Protein AF-A7NQ63-F1 (afdb_monomer)

Mean predicted aligned error: 10.31 Å

pLDDT: mean 83.73, std 17.4, range [36.5, 97.62]

Foldseek 3Di:
DPAAFDWFWKKFWDPCQLVLLCVQPVDLVVLCVLLVHDSVQVVCSVVVRMDHPVSLLSSLVSSCVSVVPDDSVVSSVNTIDTDIDFDWDDDPPDPDIDGHGPDDPPPPPDDDDDDDDD

Nearest PDB structures (foldseek):
  4z49-assembly1_A  TM=4.100E-01  e=2.031E+00  Homo sapiens
  3tjm-assembly1_A  TM=4.451E-01  e=7.784E+00  Homo sapiens
  7mhd-assembly1_A  TM=4.127E-01  e=7.784E+00  Homo sapiens

Secondary structure (DSSP, 8-state):
-PPPB-EE-EEEEPTTHHHHHHTT-SSHHHHHHHHT--HHHHHHHHHHS-EEHHHHHHHHHHHHHHHSSS-HHHHHHHHEEE--EE-EEEPTTSS-EEEPBPPPP----S--------

Sequence (118 aa):
MPHPYELAQTYAPRPDFAERIATIAPKPGEFCRLTGLPYATYMRILRVGRTSKRTALRIARVYAWANDQISVREALDLLFVPRPRVVMEPVPGTNRFRRRADDPPSDAQSAFHGSAGD

Solvent-accessible surface area (backbone atoms only — not comparable to full-atom values): 7074 Å² total; per-residue (Å²): 130,85,80,69,54,34,61,46,62,24,31,22,62,39,96,59,32,67,63,60,49,34,77,80,27,79,44,71,69,54,42,23,61,75,49,72,43,57,63,70,55,56,53,42,31,71,74,67,47,44,42,48,49,72,58,48,51,44,48,10,43,49,51,12,64,75,61,78,79,49,51,49,65,55,31,33,62,72,36,30,43,88,46,67,38,80,34,71,39,77,40,88,99,54,98,48,71,40,73,34,60,48,78,72,80,86,83,79,89,73,84,91,80,86,76,90,86,134

Organism: Roseiflexus castenholzii (strain DSM 13941 / HLO8) (NCBI:txid383372)

Radius of gyration: 21.14 Å; Cα contacts (8 Å, |Δi|>4): 139; chains: 1; bounding box: 45×50×67 Å

Structure (mmCIF, N/CA/C/O backbone):
data_AF-A7NQ63-F1
#
_entry.id   AF-A7NQ63-F1
#
loop_
_atom_site.group_PDB
_atom_site.id
_atom_site.type_symbol
_atom_site.label_atom_id
_atom_site.label_alt_id
_atom_site.label_comp_id
_atom_site.label_asym_id
_atom_site.label_entity_id
_atom_site.label_seq_id
_atom_site.pdbx_PDB_ins_code
_atom_site.Cartn_x
_atom_site.Cartn_y
_atom_site.Cartn_z
_atom_site.occupancy
_atom_site.B_iso_or_equiv
_atom_site.auth_seq_id
_atom_site.auth_comp_id
_atom_site.auth_asym_id
_atom_site.auth_atom_id
_atom_site.pdbx_PDB_model_num
ATOM 1 N N . MET A 1 1 ? 12.415 2.459 -32.326 1.00 46.91 1 MET A N 1
ATOM 2 C CA . MET A 1 1 ? 11.352 1.645 -31.698 1.00 46.91 1 MET A CA 1
ATOM 3 C C . MET A 1 1 ? 11.818 1.290 -30.290 1.00 46.91 1 MET A C 1
ATOM 5 O O . MET A 1 1 ? 12.840 0.620 -30.197 1.00 46.91 1 MET A O 1
ATOM 9 N N . PRO A 1 2 ? 11.206 1.787 -29.199 1.00 54.75 2 PRO A N 1
ATOM 10 C CA . PRO A 1 2 ? 11.576 1.318 -27.867 1.00 54.75 2 PRO A CA 1
ATOM 11 C C . PRO A 1 2 ? 11.169 -0.156 -27.752 1.00 54.75 2 PRO A C 1
ATOM 13 O O . PRO A 1 2 ? 10.038 -0.507 -28.069 1.00 54.75 2 PRO A O 1
ATOM 16 N N . HIS A 1 3 ? 12.111 -1.022 -27.380 1.00 54.12 3 HIS A N 1
ATOM 17 C CA . HIS A 1 3 ? 11.856 -2.455 -27.217 1.00 54.12 3 HIS A CA 1
ATOM 18 C C . HIS A 1 3 ? 10.747 -2.695 -26.170 1.00 54.12 3 HIS A C 1
ATOM 20 O O . HIS A 1 3 ? 10.824 -2.070 -25.109 1.00 54.12 3 HIS A O 1
ATOM 26 N N . PRO A 1 4 ? 9.759 -3.574 -26.429 1.00 75.50 4 PRO A N 1
ATOM 27 C CA . PRO A 1 4 ? 8.747 -3.957 -25.445 1.00 75.50 4 PRO A CA 1
ATOM 28 C C . PRO A 1 4 ? 9.407 -4.815 -24.350 1.00 75.50 4 PRO A C 1
ATOM 30 O O . PRO A 1 4 ? 10.163 -5.744 -24.643 1.00 75.50 4 PRO A O 1
ATOM 33 N N . TYR A 1 5 ? 9.228 -4.439 -23.087 1.00 72.81 5 TYR A N 1
ATOM 34 C CA . TYR A 1 5 ? 9.826 -5.109 -21.932 1.00 72.81 5 TYR A CA 1
ATOM 35 C C . TYR A 1 5 ? 8.791 -5.290 -20.828 1.00 72.81 5 TYR A C 1
ATOM 37 O O . TYR A 1 5 ? 7.991 -4.385 -20.571 1.00 72.81 5 TYR A O 1
ATOM 45 N N . GLU A 1 6 ? 8.902 -6.401 -20.095 1.00 78.56 6 GLU A N 1
ATOM 46 C CA . GLU A 1 6 ? 7.953 -6.719 -19.033 1.00 78.56 6 GLU A CA 1
ATOM 47 C C . GLU A 1 6 ? 8.069 -5.686 -17.904 1.00 78.56 6 GLU A C 1
ATOM 49 O O . GLU A 1 6 ? 9.158 -5.356 -17.406 1.00 78.56 6 GLU A O 1
ATOM 54 N N . LEU A 1 7 ? 6.918 -5.164 -17.479 1.00 79.75 7 LEU A N 1
ATOM 55 C CA . LEU A 1 7 ? 6.809 -4.218 -16.379 1.00 79.75 7 LEU A CA 1
ATOM 56 C C . LEU A 1 7 ? 6.256 -4.905 -15.126 1.00 79.75 7 LEU A C 1
ATOM 58 O O . LEU A 1 7 ? 5.076 -5.233 -15.036 1.00 79.75 7 LEU A O 1
ATOM 62 N N . ALA A 1 8 ? 7.075 -5.005 -14.078 1.00 81.25 8 ALA A N 1
ATOM 63 C CA . ALA A 1 8 ? 6.587 -5.377 -12.759 1.00 81.25 8 ALA A CA 1
ATOM 64 C C . ALA A 1 8 ? 5.725 -4.244 -12.195 1.00 81.25 8 ALA A C 1
ATOM 66 O O . ALA A 1 8 ? 6.196 -3.117 -11.991 1.00 81.25 8 ALA A O 1
ATOM 67 N N . GLN A 1 9 ? 4.473 -4.561 -11.864 1.00 85.62 9 GLN A N 1
ATOM 68 C CA . GLN A 1 9 ? 3.577 -3.616 -11.210 1.00 85.62 9 GLN A CA 1
ATOM 69 C C . GLN A 1 9 ? 4.024 -3.392 -9.756 1.00 85.62 9 GLN A C 1
ATOM 71 O O . GLN A 1 9 ? 3.824 -4.232 -8.873 1.00 85.62 9 GLN A O 1
ATOM 76 N N . THR A 1 10 ? 4.648 -2.241 -9.506 1.00 92.19 10 THR A N 1
ATOM 77 C CA . THR A 1 10 ? 4.995 -1.777 -8.157 1.00 92.19 10 THR A CA 1
ATOM 78 C C . THR A 1 10 ? 4.222 -0.521 -7.800 1.00 92.19 10 THR A C 1
ATOM 80 O O . THR A 1 10 ? 3.643 0.123 -8.669 1.00 92.19 10 THR A O 1
ATOM 83 N N . TYR A 1 11 ? 4.190 -0.199 -6.513 1.00 95.44 11 TYR A N 1
ATOM 84 C CA . TYR A 1 11 ? 3.375 0.873 -5.955 1.00 95.44 11 TY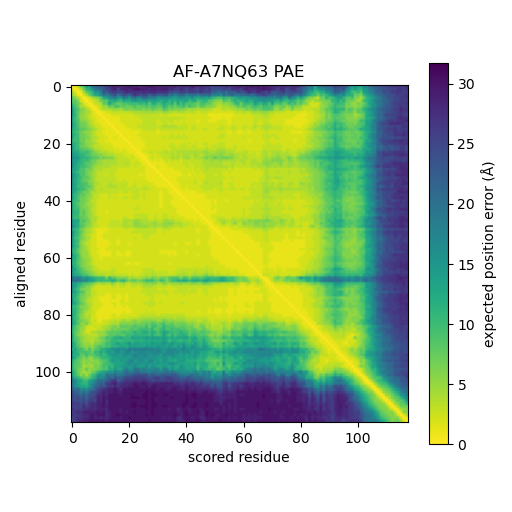R A CA 1
ATOM 85 C C . TYR A 1 11 ? 4.241 1.747 -5.062 1.00 95.44 11 TYR A C 1
ATOM 87 O O . TYR A 1 11 ? 5.008 1.216 -4.260 1.00 95.44 11 TYR A O 1
ATOM 95 N N . ALA A 1 12 ? 4.139 3.062 -5.210 1.00 95.94 12 ALA A N 1
ATOM 96 C CA . ALA A 1 12 ? 4.763 4.024 -4.308 1.00 95.94 12 ALA A CA 1
ATOM 97 C C . ALA A 1 12 ? 3.719 4.524 -3.302 1.00 95.94 12 ALA A C 1
ATOM 99 O O . ALA A 1 12 ? 2.602 4.816 -3.732 1.00 95.94 12 ALA A O 1
ATOM 100 N N . PRO A 1 13 ? 4.024 4.594 -1.995 1.00 96.56 13 PRO A N 1
ATOM 101 C CA . PRO A 1 13 ? 3.115 5.203 -1.033 1.00 96.56 13 PRO A CA 1
ATOM 102 C C . PRO A 1 13 ? 2.916 6.682 -1.381 1.00 96.56 13 PRO A C 1
ATOM 104 O O . PRO A 1 13 ? 3.841 7.341 -1.865 1.00 96.56 13 PRO A O 1
ATOM 107 N N . ARG A 1 14 ? 1.710 7.199 -1.154 1.00 96.25 14 ARG A N 1
ATOM 108 C CA . ARG A 1 14 ? 1.447 8.638 -1.253 1.00 96.25 14 ARG A CA 1
ATOM 109 C C . ARG A 1 14 ? 2.134 9.410 -0.114 1.00 96.25 14 ARG A C 1
ATOM 111 O O . ARG A 1 14 ? 2.482 8.798 0.897 1.00 96.25 14 ARG A O 1
ATOM 118 N N . PRO A 1 15 ? 2.342 10.733 -0.253 1.00 95.00 15 PRO A N 1
ATOM 119 C CA . PRO A 1 15 ? 2.995 11.539 0.784 1.00 95.00 15 PRO A CA 1
ATOM 120 C C . PRO A 1 15 ? 2.318 11.449 2.160 1.00 95.00 15 PRO A C 1
ATOM 122 O O . PRO A 1 15 ? 2.998 11.373 3.176 1.00 95.00 15 PRO A O 1
ATOM 125 N N . ASP A 1 16 ? 0.989 11.366 2.178 1.00 94.69 16 ASP A N 1
ATOM 126 C CA . ASP A 1 16 ? 0.129 11.268 3.363 1.00 94.69 16 ASP A CA 1
ATOM 127 C C . ASP A 1 16 ? -0.112 9.817 3.825 1.00 94.69 16 ASP A C 1
ATOM 129 O O . ASP A 1 16 ? -0.953 9.552 4.683 1.00 94.69 16 ASP A O 1
ATOM 133 N N . PHE A 1 17 ? 0.626 8.843 3.279 1.00 95.12 17 PHE A N 1
ATOM 134 C CA . PHE A 1 17 ? 0.432 7.423 3.577 1.00 95.12 17 PHE A CA 1
ATOM 135 C C . PHE A 1 17 ? 0.501 7.122 5.078 1.00 95.12 17 PHE A C 1
ATOM 137 O O . PHE A 1 17 ? -0.369 6.435 5.606 1.00 95.12 17 PHE A O 1
ATOM 144 N N . ALA A 1 18 ? 1.519 7.633 5.774 1.00 92.19 18 ALA A N 1
ATOM 145 C CA . ALA A 1 18 ? 1.700 7.362 7.199 1.00 92.19 18 ALA A CA 1
ATOM 146 C C . ALA A 1 18 ? 0.561 7.951 8.047 1.00 92.19 18 ALA A C 1
ATOM 148 O O . ALA A 1 18 ? 0.078 7.284 8.959 1.00 92.19 18 ALA A O 1
ATOM 149 N N . GLU A 1 19 ? 0.101 9.155 7.705 1.00 93.75 19 GLU A N 1
ATOM 150 C CA . GLU A 1 19 ? -1.019 9.829 8.370 1.00 93.75 19 GLU A CA 1
ATOM 151 C C . GLU A 1 19 ? -2.316 9.041 8.179 1.00 93.75 19 GLU A C 1
ATOM 153 O O . GLU A 1 19 ? -3.014 8.746 9.147 1.00 93.75 19 GLU A O 1
ATOM 158 N N . ARG A 1 20 ? -2.591 8.593 6.947 1.00 94.19 20 ARG A N 1
ATOM 159 C CA . ARG A 1 20 ? -3.752 7.745 6.651 1.00 94.19 20 ARG A CA 1
ATOM 160 C C . ARG A 1 20 ? -3.702 6.434 7.419 1.00 94.19 20 ARG A C 1
ATOM 162 O O . ARG A 1 20 ? -4.703 6.051 8.012 1.00 94.19 20 ARG A O 1
ATOM 169 N N . ILE A 1 21 ? -2.559 5.751 7.452 1.00 94.00 21 ILE A N 1
ATOM 170 C CA . ILE A 1 21 ? -2.417 4.512 8.227 1.00 94.00 21 ILE A CA 1
ATOM 171 C C . ILE A 1 21 ? -2.632 4.757 9.730 1.00 94.00 21 ILE A C 1
ATOM 173 O O . ILE A 1 21 ? -3.280 3.939 10.390 1.00 94.00 21 ILE A O 1
ATOM 177 N N . ALA A 1 22 ? -2.162 5.889 10.260 1.00 93.12 22 ALA A N 1
ATOM 178 C CA . ALA A 1 22 ? -2.311 6.237 11.671 1.00 93.12 22 ALA A CA 1
ATOM 179 C C . ALA A 1 22 ? -3.776 6.425 12.109 1.00 93.12 22 ALA A C 1
ATOM 181 O O . ALA A 1 22 ? -4.071 6.226 13.285 1.00 93.12 22 ALA A O 1
ATOM 182 N N . THR A 1 23 ? -4.699 6.726 11.182 1.00 91.88 23 THR A N 1
ATOM 183 C CA . THR A 1 23 ? -6.146 6.800 11.482 1.00 91.88 23 THR A CA 1
ATOM 184 C C . THR A 1 23 ? -6.753 5.458 11.901 1.00 91.88 23 THR A C 1
ATOM 186 O O . THR A 1 23 ? -7.735 5.436 12.633 1.00 91.88 23 THR A O 1
ATOM 189 N N . ILE A 1 24 ? -6.156 4.341 11.473 1.00 90.81 24 ILE A N 1
ATOM 190 C CA . ILE A 1 24 ? -6.616 2.981 11.802 1.00 90.81 24 ILE A CA 1
ATOM 191 C C . ILE A 1 24 ? -5.809 2.402 12.960 1.00 90.81 24 ILE A C 1
ATOM 193 O O . ILE A 1 24 ? -6.334 1.701 13.820 1.00 90.81 24 ILE A O 1
ATOM 197 N N . ALA A 1 25 ? -4.501 2.642 12.944 1.00 90.94 25 ALA A N 1
ATOM 198 C CA . ALA A 1 25 ? -3.569 2.091 13.908 1.00 90.94 25 ALA A CA 1
ATOM 199 C C . ALA A 1 25 ? -2.507 3.152 14.226 1.00 90.94 25 ALA A C 1
ATOM 201 O O . ALA A 1 25 ? -1.540 3.289 13.467 1.00 90.94 25 ALA A O 1
ATOM 202 N N . PRO A 1 26 ? -2.653 3.888 15.347 1.00 88.50 26 PRO A N 1
A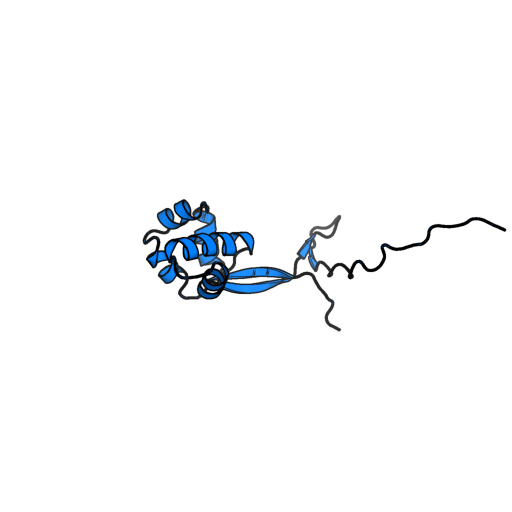TOM 203 C CA . PRO A 1 26 ? -1.767 4.997 15.702 1.00 88.50 26 PRO A CA 1
ATOM 204 C C . PRO A 1 26 ? -0.300 4.580 15.809 1.00 88.50 26 PRO A C 1
ATOM 206 O O . PRO A 1 26 ? 0.607 5.376 15.56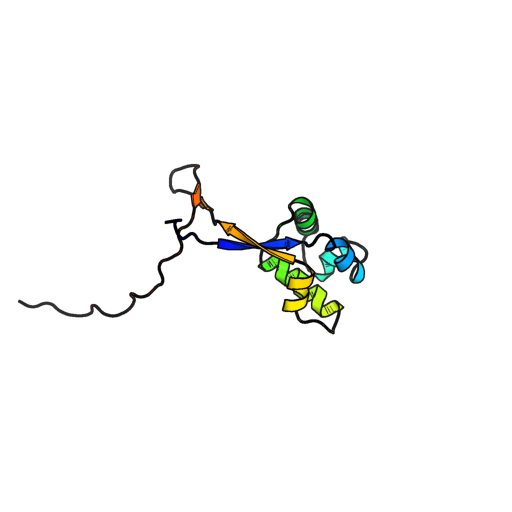7 1.00 88.50 26 PRO A O 1
ATOM 209 N N . LYS A 1 27 ? -0.050 3.314 16.168 1.00 89.81 27 LYS A N 1
ATOM 210 C CA . LYS A 1 27 ? 1.298 2.751 16.241 1.00 89.81 27 LYS A CA 1
ATOM 211 C C . LYS A 1 27 ? 1.580 1.866 15.024 1.00 89.81 27 LYS A C 1
ATOM 213 O O . LYS A 1 27 ?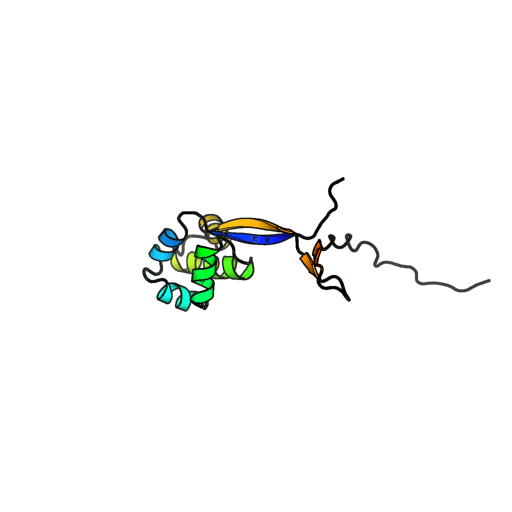 0.846 0.907 14.777 1.00 89.81 27 LYS A O 1
ATOM 218 N N . PRO A 1 28 ? 2.728 2.043 14.344 1.00 86.69 28 PRO A N 1
ATOM 219 C CA . PRO A 1 28 ? 3.124 1.188 13.224 1.00 86.69 28 PRO A CA 1
ATOM 220 C C . PRO A 1 28 ? 3.129 -0.318 13.540 1.00 86.69 28 PRO A C 1
ATOM 222 O O . PRO A 1 28 ? 2.826 -1.139 12.677 1.00 86.69 28 PRO A O 1
ATOM 225 N N . GLY A 1 29 ? 3.443 -0.700 14.784 1.00 91.19 29 GLY A N 1
ATOM 226 C CA . GLY A 1 29 ? 3.403 -2.097 15.228 1.00 91.19 29 GLY A CA 1
ATOM 227 C C . GLY A 1 29 ? 1.990 -2.691 15.295 1.00 91.19 29 GLY A C 1
ATOM 228 O O . GLY A 1 29 ? 1.809 -3.873 15.013 1.00 91.19 29 GLY A O 1
ATOM 229 N N . GLU A 1 30 ? 0.974 -1.894 15.628 1.00 92.62 30 GLU A N 1
ATOM 230 C CA . GLU A 1 30 ? -0.436 -2.315 15.582 1.00 92.62 30 GLU A CA 1
ATOM 231 C C . GLU A 1 30 ? -0.874 -2.543 14.141 1.00 92.62 30 GLU A C 1
ATOM 233 O O . GLU A 1 30 ? -1.406 -3.603 13.818 1.00 92.62 30 GLU A O 1
ATOM 238 N N . PHE A 1 31 ? -0.524 -1.618 13.250 1.00 92.50 31 PHE A N 1
ATOM 239 C CA . PHE A 1 31 ? -0.807 -1.765 11.830 1.00 92.50 31 PHE A CA 1
ATOM 240 C C . PHE A 1 31 ? -0.152 -3.016 11.222 1.00 92.50 31 PHE A C 1
ATOM 242 O O . PHE A 1 31 ? -0.775 -3.766 10.466 1.00 92.50 31 PHE A O 1
ATOM 249 N N . CYS A 1 32 ? 1.109 -3.278 11.574 1.00 93.44 32 CYS A N 1
ATOM 250 C CA . CYS A 1 32 ? 1.831 -4.470 11.131 1.00 93.44 32 CYS A CA 1
ATOM 251 C C . CYS A 1 32 ? 1.148 -5.764 11.599 1.00 93.44 32 CYS A C 1
ATOM 253 O O . CYS A 1 32 ? 1.068 -6.720 10.826 1.00 93.44 32 CYS A O 1
ATOM 255 N N . ARG A 1 33 ? 0.606 -5.783 12.826 1.00 93.69 33 ARG A N 1
ATOM 256 C CA . ARG A 1 33 ? -0.181 -6.913 13.344 1.00 93.69 33 ARG A CA 1
ATOM 257 C C . ARG A 1 33 ? -1.472 -7.114 12.549 1.00 93.69 33 ARG A C 1
ATOM 259 O O . ARG A 1 33 ? -1.712 -8.229 12.102 1.00 93.69 33 ARG A O 1
ATOM 266 N N . LEU A 1 34 ? -2.235 -6.049 12.294 1.00 92.56 34 LEU A N 1
ATOM 267 C CA . LEU A 1 34 ? -3.484 -6.114 11.517 1.00 92.56 34 LEU A CA 1
ATOM 268 C C . LEU A 1 34 ? -3.259 -6.596 10.078 1.00 92.56 34 LEU A C 1
ATOM 270 O O . LEU A 1 34 ? -4.026 -7.386 9.540 1.00 92.56 34 LEU A O 1
ATOM 274 N N . THR A 1 35 ? -2.178 -6.142 9.447 1.00 90.62 35 THR A N 1
ATOM 275 C CA . THR A 1 35 ? -1.842 -6.511 8.063 1.00 90.62 35 THR A CA 1
ATOM 276 C C . THR A 1 35 ? -1.099 -7.834 7.932 1.00 90.62 35 THR A C 1
ATOM 278 O O . THR A 1 35 ? -0.941 -8.335 6.815 1.00 90.62 35 THR A O 1
ATOM 281 N N . GLY A 1 36 ? -0.594 -8.401 9.031 1.00 92.81 36 GLY A N 1
ATOM 282 C CA . GLY A 1 36 ? 0.355 -9.512 8.987 1.00 92.81 36 GLY A CA 1
ATOM 283 C C . GLY A 1 36 ? 1.625 -9.158 8.202 1.00 92.81 36 GLY A C 1
ATOM 284 O O . GLY A 1 36 ? 2.193 -10.010 7.510 1.00 92.81 36 GLY A O 1
ATOM 285 N N . LEU A 1 37 ? 2.027 -7.883 8.211 1.00 93.81 37 LEU A N 1
ATOM 286 C CA . LEU A 1 37 ? 3.267 -7.425 7.592 1.00 93.81 37 LEU A CA 1
ATOM 287 C C . LEU A 1 37 ? 4.399 -7.416 8.618 1.00 93.81 37 LEU A C 1
ATOM 289 O O . LEU A 1 37 ? 4.223 -6.896 9.717 1.00 93.81 37 LEU A O 1
ATOM 293 N N . PRO A 1 38 ? 5.598 -7.902 8.258 1.00 94.69 38 PRO A N 1
ATOM 294 C CA . PRO A 1 38 ? 6.768 -7.695 9.095 1.00 94.69 38 PRO A CA 1
ATOM 295 C C . PRO A 1 38 ? 7.051 -6.198 9.253 1.00 94.69 38 PRO A C 1
ATOM 297 O O . PRO A 1 38 ? 7.058 -5.462 8.263 1.00 94.69 38 PRO A O 1
ATOM 300 N N . TYR A 1 39 ? 7.394 -5.765 10.466 1.00 93.69 39 TYR A N 1
ATOM 301 C CA . TYR A 1 39 ? 7.740 -4.368 10.753 1.00 93.69 39 TYR A CA 1
ATOM 302 C C . TYR A 1 39 ? 8.858 -3.830 9.846 1.00 93.69 39 TYR A C 1
ATOM 304 O O . TYR A 1 39 ? 8.778 -2.722 9.318 1.00 93.69 39 TYR A O 1
ATOM 312 N N . ALA A 1 40 ? 9.865 -4.662 9.567 1.00 94.25 40 ALA A N 1
ATOM 313 C CA . ALA A 1 40 ? 10.937 -4.333 8.630 1.00 94.25 40 ALA A CA 1
ATOM 314 C C . ALA A 1 40 ? 10.423 -4.053 7.204 1.00 94.25 40 ALA A C 1
ATOM 316 O O . ALA A 1 40 ? 10.962 -3.195 6.507 1.00 94.25 40 ALA A O 1
ATOM 317 N N . THR A 1 41 ? 9.364 -4.745 6.769 1.00 93.88 41 THR A N 1
ATOM 318 C CA . THR A 1 41 ? 8.730 -4.483 5.469 1.00 93.88 41 THR A CA 1
ATOM 319 C C . THR A 1 41 ? 8.038 -3.130 5.481 1.00 93.88 41 THR A C 1
ATOM 321 O O . THR A 1 41 ? 8.247 -2.355 4.555 1.00 93.88 41 THR A O 1
ATOM 324 N N . TYR A 1 42 ? 7.282 -2.812 6.533 1.00 93.19 42 TYR A N 1
ATOM 325 C CA . TYR A 1 42 ? 6.640 -1.504 6.682 1.00 93.19 42 TYR A CA 1
ATOM 326 C C . TYR A 1 42 ? 7.663 -0.359 6.630 1.00 93.19 42 TYR A C 1
ATOM 328 O O . TYR A 1 42 ? 7.542 0.548 5.808 1.00 93.19 42 TYR A O 1
ATOM 336 N N . MET A 1 43 ? 8.743 -0.459 7.409 1.00 94.25 43 MET A N 1
ATOM 337 C CA . MET A 1 43 ? 9.813 0.544 7.399 1.00 94.25 43 MET A CA 1
ATOM 338 C C . MET A 1 43 ? 10.507 0.662 6.042 1.00 94.25 43 MET A C 1
ATOM 340 O O . MET A 1 43 ? 10.849 1.761 5.603 1.00 94.25 43 MET A O 1
ATOM 344 N N . ARG A 1 44 ? 10.675 -0.455 5.327 1.00 93.62 44 ARG A N 1
ATOM 345 C CA . ARG A 1 44 ? 11.217 -0.438 3.966 1.00 93.62 44 ARG A CA 1
ATOM 346 C C . ARG A 1 44 ? 10.309 0.318 3.000 1.00 93.62 44 ARG A C 1
ATOM 348 O O . ARG A 1 44 ? 10.838 1.023 2.150 1.00 93.62 44 ARG A O 1
ATOM 355 N N . ILE A 1 45 ? 8.987 0.197 3.119 1.00 94.00 45 ILE A N 1
ATOM 356 C CA . ILE A 1 45 ? 8.042 0.937 2.266 1.00 94.00 45 ILE A CA 1
ATOM 357 C C . ILE A 1 45 ? 8.237 2.441 2.449 1.00 94.00 45 ILE A C 1
ATOM 359 O O . ILE A 1 45 ? 8.372 3.146 1.452 1.00 94.00 45 ILE A O 1
ATOM 363 N N . LEU A 1 46 ? 8.324 2.907 3.699 1.00 92.25 46 LEU A N 1
ATOM 364 C CA . LEU A 1 46 ? 8.532 4.323 4.012 1.00 92.25 46 LEU A CA 1
ATOM 365 C C . LEU A 1 46 ? 9.888 4.833 3.510 1.00 92.25 46 LEU A C 1
ATOM 367 O O . LEU A 1 46 ? 9.969 5.904 2.923 1.00 92.25 46 LEU A O 1
ATOM 371 N N . ARG A 1 47 ? 10.952 4.043 3.689 1.00 93.25 47 ARG A N 1
ATOM 372 C CA . ARG A 1 47 ? 12.312 4.439 3.296 1.00 93.25 47 ARG A CA 1
ATOM 373 C C . ARG A 1 47 ? 12.541 4.410 1.786 1.00 93.25 47 ARG A C 1
ATOM 375 O O . ARG A 1 47 ? 13.203 5.285 1.246 1.00 93.25 47 ARG A O 1
ATOM 382 N N . VAL A 1 48 ? 12.073 3.357 1.119 1.00 91.75 48 VAL A N 1
ATOM 383 C CA . VAL A 1 48 ? 12.333 3.114 -0.311 1.00 91.75 48 VAL A CA 1
ATOM 384 C C . VAL A 1 48 ? 11.283 3.800 -1.187 1.00 91.75 48 VAL A C 1
ATOM 386 O O . VAL A 1 48 ? 11.515 3.994 -2.378 1.00 91.75 48 VAL A O 1
ATOM 389 N N . GLY A 1 49 ? 10.116 4.140 -0.632 1.00 92.62 49 GLY A N 1
ATOM 390 C CA . GLY A 1 49 ? 9.019 4.736 -1.391 1.00 92.62 49 GLY A CA 1
ATOM 391 C C . GLY A 1 49 ? 8.463 3.787 -2.454 1.00 92.62 49 GLY A C 1
ATOM 392 O O . GLY A 1 49 ? 7.974 4.227 -3.493 1.00 92.62 49 GLY A O 1
ATOM 393 N N . ARG A 1 50 ? 8.575 2.468 -2.243 1.00 92.19 50 ARG A N 1
ATOM 394 C CA . ARG A 1 50 ? 8.091 1.460 -3.191 1.00 92.19 50 ARG A CA 1
ATOM 395 C C . ARG A 1 50 ? 7.769 0.135 -2.514 1.00 92.19 50 ARG A C 1
ATOM 397 O O . ARG A 1 50 ? 8.469 -0.307 -1.606 1.00 92.19 50 ARG A O 1
ATOM 404 N N . THR A 1 51 ? 6.754 -0.546 -3.033 1.00 94.69 51 THR A N 1
ATOM 405 C CA . THR A 1 51 ? 6.346 -1.881 -2.609 1.00 94.69 51 THR A CA 1
ATOM 406 C C . THR A 1 51 ? 5.781 -2.714 -3.762 1.00 94.69 51 THR A C 1
ATOM 408 O O . THR A 1 51 ? 5.472 -2.196 -4.837 1.00 94.69 51 THR A O 1
ATOM 411 N N . SER A 1 52 ? 5.676 -4.028 -3.564 1.00 93.06 52 SER A N 1
ATOM 412 C CA . SER A 1 52 ? 5.083 -4.938 -4.551 1.00 93.06 52 SER A CA 1
ATOM 413 C C . SER A 1 52 ? 3.558 -4.792 -4.599 1.00 93.06 52 SER A C 1
ATOM 415 O O . SER A 1 52 ? 2.938 -4.404 -3.607 1.00 93.06 52 SER A O 1
ATOM 417 N N . LYS A 1 53 ? 2.931 -5.189 -5.716 1.00 93.44 53 LYS A N 1
ATOM 418 C CA . LYS A 1 53 ? 1.4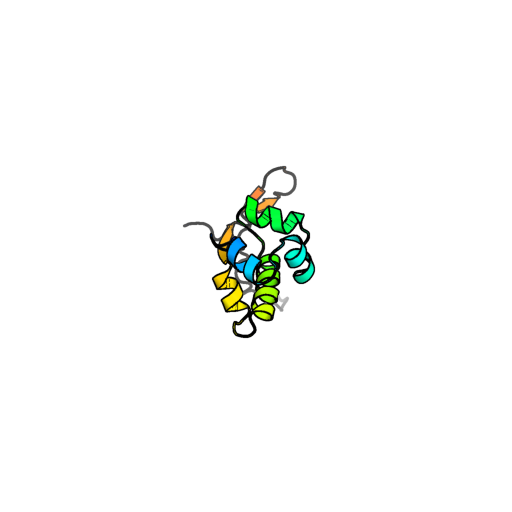63 -5.287 -5.825 1.00 93.44 53 LYS A CA 1
ATOM 419 C C . LYS A 1 53 ? 0.838 -6.078 -4.678 1.00 93.44 53 LYS A C 1
ATOM 421 O O . LYS A 1 53 ? -0.152 -5.645 -4.100 1.00 93.44 53 LYS A O 1
ATOM 426 N N . ARG A 1 54 ? 1.437 -7.219 -4.322 1.00 94.00 54 ARG A N 1
ATOM 427 C CA . ARG A 1 54 ? 0.943 -8.090 -3.247 1.00 94.00 54 ARG A CA 1
ATOM 428 C C . ARG A 1 54 ? 0.897 -7.358 -1.907 1.00 94.00 54 ARG A C 1
ATOM 430 O O . ARG A 1 54 ? -0.102 -7.444 -1.199 1.00 94.00 54 ARG A O 1
ATOM 437 N N . THR A 1 55 ? 1.964 -6.641 -1.569 1.00 95.38 55 THR A N 1
ATOM 438 C CA . THR A 1 55 ? 2.050 -5.896 -0.311 1.00 95.38 55 THR A CA 1
ATOM 439 C C . THR A 1 55 ? 1.107 -4.694 -0.303 1.00 95.38 55 THR A C 1
ATOM 441 O O . THR A 1 55 ? 0.417 -4.489 0.691 1.00 95.38 55 THR A O 1
ATOM 444 N N . ALA A 1 56 ? 1.018 -3.947 -1.409 1.00 96.19 56 ALA A N 1
ATOM 445 C CA . ALA A 1 56 ? 0.093 -2.820 -1.531 1.00 96.19 56 ALA A CA 1
ATOM 446 C C . ALA A 1 56 ? -1.371 -3.264 -1.373 1.00 96.19 56 ALA A C 1
ATOM 448 O O . ALA A 1 56 ? -2.102 -2.693 -0.573 1.00 96.19 56 ALA A O 1
ATOM 449 N N . LEU A 1 57 ? -1.777 -4.345 -2.051 1.00 96.00 57 LEU A N 1
ATOM 450 C CA . LEU A 1 57 ? -3.129 -4.900 -1.932 1.00 96.00 57 LEU A CA 1
ATOM 451 C C . LEU A 1 57 ? -3.436 -5.410 -0.525 1.00 96.00 57 LEU A C 1
ATOM 453 O O . LEU A 1 57 ? -4.554 -5.253 -0.046 1.00 96.00 57 LEU A O 1
ATOM 457 N N . ARG A 1 58 ? -2.461 -6.023 0.152 1.00 95.88 58 ARG A N 1
ATOM 458 C CA . ARG A 1 58 ? -2.628 -6.460 1.544 1.00 95.88 58 ARG A CA 1
ATOM 459 C C . ARG A 1 58 ? -2.914 -5.274 2.468 1.00 95.88 58 ARG A C 1
ATOM 461 O O . ARG A 1 58 ? -3.828 -5.361 3.278 1.00 95.88 58 ARG A O 1
ATOM 468 N N . ILE A 1 59 ? -2.172 -4.180 2.311 1.00 96.25 59 ILE A N 1
ATOM 469 C CA . ILE A 1 59 ? -2.395 -2.934 3.056 1.00 96.25 59 ILE A CA 1
ATOM 470 C C . ILE A 1 59 ? -3.771 -2.350 2.728 1.00 96.25 59 ILE A C 1
ATOM 472 O O . ILE A 1 59 ? -4.543 -2.069 3.638 1.00 96.25 59 ILE A O 1
ATOM 476 N N . ALA A 1 60 ? -4.102 -2.241 1.440 1.00 96.81 60 ALA A N 1
ATOM 477 C CA . ALA A 1 60 ? -5.374 -1.695 0.980 1.00 96.81 60 ALA A CA 1
ATOM 478 C C . ALA A 1 60 ? -6.584 -2.487 1.499 1.00 96.81 60 ALA A C 1
ATOM 480 O O . ALA A 1 60 ? -7.590 -1.889 1.850 1.00 96.81 60 ALA A O 1
ATOM 481 N N . ARG A 1 61 ? -6.489 -3.820 1.606 1.00 96.12 61 ARG A N 1
ATOM 482 C CA . ARG A 1 61 ? -7.564 -4.658 2.168 1.00 96.12 61 ARG A CA 1
ATOM 483 C C . ARG A 1 61 ? -7.850 -4.344 3.629 1.00 96.12 61 ARG A C 1
ATOM 485 O O . ARG A 1 61 ? -9.010 -4.205 3.987 1.00 96.12 61 ARG A O 1
ATOM 492 N N . VAL A 1 62 ? -6.810 -4.226 4.452 1.00 95.19 62 VAL A N 1
ATOM 493 C CA . VAL A 1 62 ? -6.980 -3.871 5.870 1.00 95.19 62 VAL A CA 1
ATOM 494 C C . VAL A 1 62 ? -7.484 -2.443 6.010 1.00 95.19 62 VAL A C 1
ATOM 496 O O 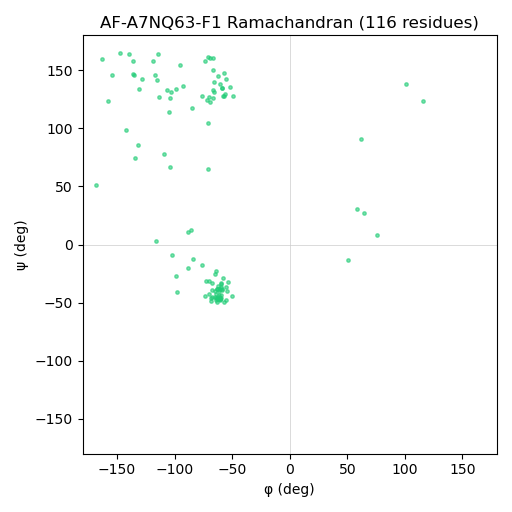. VAL A 1 62 ? -8.344 -2.185 6.840 1.00 95.19 62 VAL A O 1
ATOM 499 N N . TYR A 1 63 ? -6.991 -1.530 5.172 1.00 95.50 63 TYR A N 1
ATOM 500 C CA . TYR A 1 63 ? -7.460 -0.151 5.165 1.00 95.50 63 TYR A CA 1
ATOM 501 C C . TYR A 1 63 ? -8.942 -0.045 4.793 1.00 95.50 63 TYR A C 1
ATOM 503 O O . TYR A 1 63 ? -9.697 0.619 5.493 1.00 95.50 63 TYR A O 1
ATOM 511 N N . ALA A 1 64 ? -9.365 -0.744 3.737 1.00 95.31 64 ALA A N 1
ATOM 512 C CA . ALA A 1 64 ? -10.762 -0.813 3.323 1.00 95.31 64 ALA A CA 1
ATOM 513 C C . ALA A 1 64 ? -11.648 -1.424 4.413 1.00 95.31 64 ALA A C 1
ATOM 515 O O . ALA A 1 64 ? -12.661 -0.835 4.769 1.00 95.31 64 ALA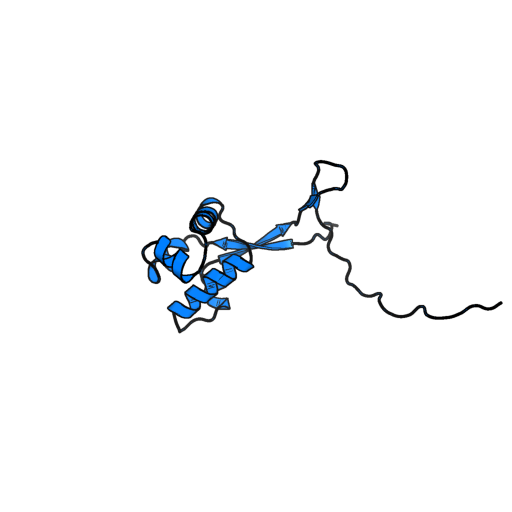 A O 1
ATOM 516 N N . TRP A 1 65 ? -11.221 -2.551 4.990 1.00 94.00 65 TRP A N 1
ATOM 517 C CA . TRP A 1 65 ? -11.935 -3.206 6.086 1.00 94.00 65 TRP A CA 1
ATOM 518 C C . TRP A 1 65 ? -12.092 -2.298 7.310 1.00 94.00 65 TRP A C 1
ATOM 520 O O . TRP A 1 65 ? -13.137 -2.297 7.933 1.00 94.00 65 TRP A O 1
ATOM 530 N N . ALA A 1 66 ? -11.086 -1.490 7.642 1.00 92.94 66 ALA A N 1
ATOM 531 C CA . ALA A 1 66 ? -11.171 -0.585 8.784 1.00 92.94 66 ALA A CA 1
ATOM 532 C C . ALA A 1 66 ? -12.027 0.671 8.533 1.00 92.94 66 ALA A C 1
ATOM 534 O O . ALA A 1 66 ? -12.392 1.345 9.491 1.00 92.94 66 ALA A O 1
ATOM 535 N N . ASN A 1 67 ? -12.301 1.024 7.273 1.00 90.88 67 ASN A N 1
ATOM 536 C CA . ASN A 1 67 ? -13.066 2.224 6.921 1.00 90.88 67 ASN A CA 1
ATOM 537 C C . ASN A 1 67 ? -14.522 1.919 6.526 1.00 90.88 67 ASN A C 1
ATOM 539 O O . ASN A 1 67 ? -15.277 2.873 6.365 1.00 90.88 67 ASN A O 1
ATOM 543 N N . ASP A 1 68 ? -14.904 0.641 6.362 1.00 85.25 68 ASP A N 1
ATOM 544 C CA . ASP A 1 68 ? -16.237 0.075 6.034 1.00 85.25 68 ASP A CA 1
ATOM 545 C C . ASP A 1 68 ? -17.007 0.664 4.826 1.00 85.25 68 ASP A C 1
ATOM 547 O O . ASP A 1 68 ? -17.957 0.058 4.336 1.00 85.25 68 ASP A O 1
ATOM 551 N N . GLN A 1 69 ? -16.593 1.811 4.291 1.00 86.38 69 GLN A N 1
ATOM 552 C CA . GLN A 1 69 ? -17.290 2.591 3.266 1.00 86.38 69 GLN A CA 1
ATOM 553 C C . GLN A 1 69 ? -16.508 2.698 1.956 1.00 86.38 69 GLN A C 1
ATOM 555 O O . GLN A 1 69 ? -16.938 3.391 1.037 1.00 86.38 69 GLN A O 1
ATOM 560 N N . ILE A 1 70 ? -15.350 2.043 1.862 1.00 95.12 70 ILE A N 1
ATOM 561 C CA . ILE A 1 70 ? -14.496 2.102 0.675 1.00 95.12 70 ILE A CA 1
ATOM 562 C C . ILE A 1 70 ? -14.130 0.700 0.204 1.00 95.12 70 ILE A C 1
ATOM 564 O O . ILE A 1 70 ? -13.856 -0.213 0.985 1.00 95.12 70 ILE A O 1
ATOM 568 N N . SER A 1 71 ? -14.081 0.533 -1.110 1.00 96.62 71 SER A N 1
ATOM 569 C CA . SER A 1 71 ? -13.605 -0.685 -1.746 1.00 96.62 71 SER A CA 1
ATOM 570 C C . SER A 1 71 ? -12.087 -0.842 -1.600 1.00 96.62 71 SER A C 1
ATOM 572 O O . SER A 1 71 ? -11.334 0.113 -1.406 1.00 96.62 71 SER A O 1
ATOM 574 N N . VAL A 1 72 ? -11.591 -2.069 -1.788 1.00 96.50 72 VAL A N 1
ATOM 575 C CA . VAL A 1 72 ? -10.141 -2.349 -1.808 1.00 96.50 72 VAL A CA 1
ATOM 576 C C . VAL A 1 72 ? -9.427 -1.559 -2.909 1.00 96.50 72 VAL A C 1
ATOM 578 O O . VAL A 1 72 ? -8.265 -1.188 -2.744 1.00 96.50 72 VAL A O 1
ATOM 581 N N . ARG A 1 73 ? -10.101 -1.313 -4.039 1.00 95.94 73 ARG A N 1
ATOM 582 C CA . ARG A 1 73 ? -9.543 -0.533 -5.147 1.00 95.94 73 ARG A CA 1
ATOM 583 C C . ARG A 1 73 ? -9.377 0.931 -4.750 1.00 95.94 73 ARG A C 1
ATOM 585 O O . ARG A 1 73 ? -8.286 1.463 -4.906 1.00 95.94 73 ARG A O 1
ATOM 592 N N . GLU A 1 74 ? -10.407 1.535 -4.170 1.00 96.56 74 GLU A N 1
ATOM 593 C CA . GLU A 1 74 ? -10.336 2.914 -3.677 1.00 96.56 74 GLU A CA 1
ATOM 594 C C . GLU A 1 74 ? -9.283 3.056 -2.580 1.00 96.56 74 GLU A C 1
ATOM 596 O O . GLU A 1 74 ? -8.457 3.959 -2.640 1.00 96.56 74 GLU A O 1
ATOM 601 N N . ALA A 1 75 ? -9.221 2.117 -1.631 1.00 96.81 75 ALA A N 1
ATOM 602 C CA . ALA A 1 75 ? -8.171 2.097 -0.616 1.00 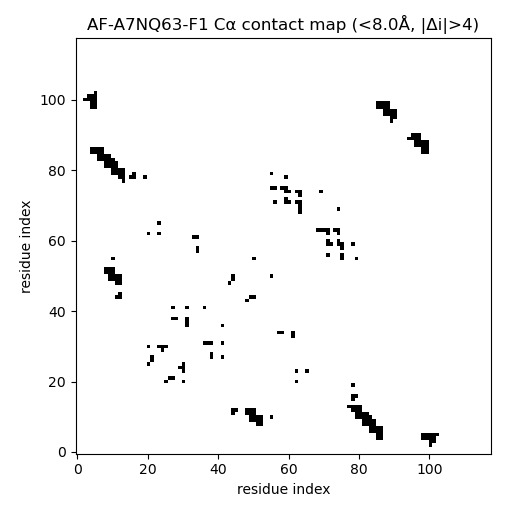96.81 75 ALA A CA 1
ATOM 603 C C . ALA A 1 75 ? -6.762 2.015 -1.229 1.00 96.81 75 ALA A C 1
ATOM 605 O O . ALA A 1 75 ? -5.832 2.665 -0.752 1.00 96.81 75 ALA A O 1
ATOM 606 N N . LEU A 1 76 ? -6.583 1.233 -2.299 1.00 97.06 76 LEU A N 1
ATOM 607 C CA . LEU A 1 76 ? -5.308 1.151 -3.010 1.00 97.06 76 LEU A CA 1
ATOM 608 C C . LEU A 1 76 ? 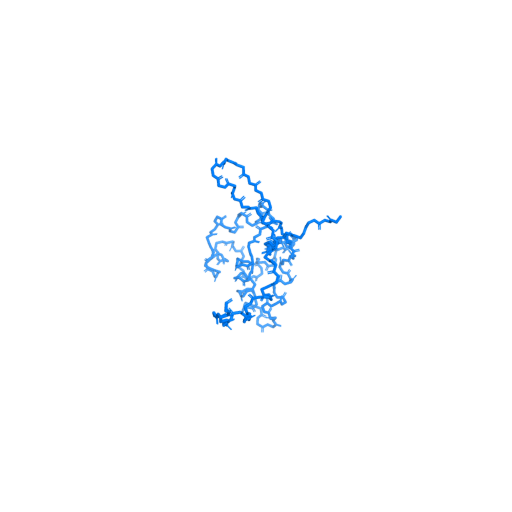-4.950 2.492 -3.663 1.00 97.06 76 LEU A C 1
ATOM 610 O O . LEU A 1 76 ? -3.813 2.939 -3.519 1.00 97.06 76 LEU A O 1
ATOM 614 N N . ASP A 1 77 ? -5.911 3.136 -4.323 1.00 96.31 77 ASP A N 1
ATOM 615 C CA . ASP A 1 77 ? -5.722 4.415 -5.016 1.00 96.31 77 ASP A CA 1
ATOM 616 C C . ASP A 1 77 ? -5.511 5.586 -4.038 1.00 96.31 77 ASP A C 1
ATOM 618 O O . ASP A 1 77 ? -4.752 6.516 -4.335 1.00 96.31 77 ASP A O 1
ATOM 622 N N . LEU A 1 78 ? -6.117 5.521 -2.847 1.00 96.75 78 LEU A N 1
ATOM 623 C CA . LEU A 1 78 ? -5.940 6.479 -1.751 1.00 96.75 78 LEU A CA 1
ATOM 624 C C . LEU A 1 78 ? -4.582 6.357 -1.062 1.00 96.75 78 LEU A C 1
ATOM 626 O O . LEU A 1 78 ? -4.067 7.352 -0.566 1.00 96.75 78 LEU A O 1
ATOM 630 N N . LEU A 1 79 ? -4.002 5.159 -1.002 1.00 96.69 79 LEU A N 1
ATOM 631 C CA . LEU A 1 79 ? -2.748 4.927 -0.282 1.00 96.69 79 LEU A CA 1
ATOM 632 C C . LEU A 1 79 ? -1.521 4.920 -1.191 1.00 96.69 79 LEU A C 1
ATOM 634 O O . LEU A 1 79 ? -0.416 5.224 -0.736 1.00 96.69 79 LEU A O 1
ATOM 638 N N . PHE A 1 80 ? -1.684 4.563 -2.465 1.00 97.62 80 PHE A N 1
ATOM 639 C CA . PHE A 1 80 ? -0.567 4.312 -3.363 1.00 97.62 80 PHE A CA 1
ATOM 640 C C . PHE A 1 80 ? -0.747 4.932 -4.748 1.00 97.62 80 PHE A C 1
ATOM 642 O O . PHE A 1 80 ? -1.849 5.173 -5.229 1.00 97.62 80 PHE A O 1
ATOM 649 N N . VAL A 1 81 ? 0.384 5.126 -5.424 1.00 96.00 81 VAL A N 1
ATOM 650 C CA . VAL A 1 81 ? 0.473 5.474 -6.843 1.00 96.00 81 VAL A CA 1
ATOM 651 C C . VAL A 1 81 ? 1.122 4.309 -7.598 1.00 96.00 81 VAL A C 1
ATOM 653 O O . VAL A 1 81 ? 2.220 3.875 -7.217 1.00 96.00 81 VAL A O 1
ATOM 656 N N . PRO A 1 82 ? 0.502 3.791 -8.676 1.00 93.56 82 PRO A N 1
ATOM 657 C CA . PRO A 1 82 ? 1.137 2.811 -9.548 1.00 93.56 82 PRO A CA 1
ATOM 658 C C . PRO A 1 82 ? 2.452 3.348 -10.128 1.00 93.56 82 PRO A C 1
ATOM 660 O O . PRO A 1 82 ? 2.520 4.426 -10.712 1.00 93.56 82 PRO A O 1
ATOM 663 N N . ARG A 1 83 ? 3.522 2.574 -9.971 1.00 89.00 83 ARG A N 1
ATOM 664 C CA . ARG A 1 83 ? 4.882 2.881 -10.433 1.00 89.00 83 ARG A CA 1
ATOM 665 C C . ARG A 1 83 ? 5.449 1.630 -11.105 1.00 89.00 83 ARG A C 1
ATOM 667 O O . ARG A 1 83 ? 6.259 0.937 -10.483 1.00 89.00 83 ARG A O 1
ATOM 674 N N . PRO A 1 84 ? 5.018 1.282 -12.329 1.00 85.00 84 PRO A N 1
ATOM 675 C CA . PRO A 1 84 ? 5.572 0.134 -13.036 1.00 85.00 84 PRO A CA 1
ATOM 676 C C . PRO A 1 84 ? 7.090 0.284 -13.197 1.00 85.00 84 PRO A C 1
ATOM 678 O O . PRO A 1 84 ? 7.620 1.396 -13.279 1.00 85.00 84 PRO A O 1
ATOM 681 N N . ARG A 1 85 ? 7.808 -0.838 -13.180 1.00 82.38 85 ARG A N 1
ATOM 682 C CA . ARG A 1 85 ? 9.263 -0.861 -13.366 1.00 82.38 85 ARG A CA 1
ATOM 683 C C . ARG A 1 85 ? 9.657 -1.987 -14.301 1.00 82.38 85 ARG A C 1
ATOM 685 O O . ARG A 1 85 ? 9.058 -3.053 -14.244 1.00 82.38 85 ARG A O 1
ATOM 692 N N . VAL A 1 86 ? 10.706 -1.756 -15.077 1.00 82.81 86 VAL A N 1
ATOM 693 C CA . VAL A 1 86 ? 11.315 -2.775 -15.933 1.00 82.81 86 VAL A CA 1
ATOM 694 C C . VAL A 1 86 ? 11.723 -3.980 -15.088 1.00 82.81 86 VAL A C 1
ATOM 696 O O . VAL A 1 86 ? 12.380 -3.823 -14.051 1.00 82.81 86 VAL A O 1
ATOM 699 N N . VAL A 1 87 ? 11.320 -5.173 -15.517 1.00 82.25 87 VAL A N 1
ATOM 700 C CA . VAL A 1 87 ? 11.801 -6.431 -14.948 1.00 82.25 87 VAL A CA 1
ATOM 701 C C . VAL A 1 87 ? 13.203 -6.696 -15.478 1.00 82.25 87 VAL A C 1
ATOM 703 O O . VAL A 1 87 ? 13.449 -6.665 -16.682 1.00 82.25 87 VAL A O 1
ATOM 706 N N . MET A 1 88 ? 14.130 -6.950 -14.558 1.00 84.38 88 MET A N 1
ATOM 707 C CA . MET A 1 88 ? 15.487 -7.372 -14.881 1.00 84.38 88 MET A CA 1
ATOM 708 C C . MET A 1 88 ? 15.631 -8.854 -14.546 1.00 84.38 88 MET A C 1
ATOM 710 O O . MET A 1 88 ? 15.254 -9.272 -13.450 1.00 84.38 88 MET A O 1
ATOM 714 N N . GLU A 1 89 ? 16.201 -9.628 -15.460 1.00 85.12 89 GLU A N 1
ATOM 715 C CA . GLU A 1 89 ? 16.515 -11.042 -15.278 1.00 85.12 89 GLU A CA 1
ATOM 716 C C . GLU A 1 89 ? 18.029 -11.281 -15.356 1.00 85.12 89 GLU A C 1
ATOM 718 O O . GLU A 1 89 ? 18.731 -10.564 -16.081 1.00 85.12 89 GLU A O 1
ATOM 723 N N . PRO A 1 90 ? 18.565 -12.242 -14.586 1.00 86.50 90 PRO A N 1
ATOM 724 C CA . PRO A 1 90 ? 19.976 -12.592 -14.665 1.00 86.50 90 PRO A CA 1
ATOM 725 C C . PRO A 1 90 ? 20.290 -13.206 -16.033 1.00 86.50 90 PRO A C 1
ATOM 727 O O . PRO A 1 90 ? 19.511 -13.996 -16.564 1.00 86.50 90 PRO A O 1
ATOM 730 N N . VAL A 1 91 ? 21.442 -12.858 -16.602 1.00 86.44 91 VAL A N 1
ATOM 731 C CA . VAL A 1 91 ? 21.937 -13.471 -17.838 1.00 86.44 91 VAL A CA 1
ATOM 732 C C . VAL A 1 91 ? 22.683 -14.759 -17.469 1.00 86.44 91 VAL A C 1
ATOM 734 O O . VAL A 1 91 ? 23.702 -14.664 -16.774 1.00 86.44 91 VAL A O 1
ATOM 737 N N . PRO A 1 92 ? 22.219 -15.944 -17.918 1.00 87.12 92 PRO A N 1
ATOM 738 C CA . PRO A 1 92 ? 22.843 -17.221 -17.576 1.00 87.12 92 PRO A CA 1
ATOM 739 C C . PRO A 1 92 ? 24.348 -17.230 -17.865 1.00 87.12 92 PRO A C 1
ATOM 741 O O . PRO A 1 92 ? 24.789 -16.746 -18.905 1.00 87.12 92 PRO A O 1
ATOM 744 N N . GLY A 1 93 ? 25.137 -17.761 -16.928 1.00 88.31 93 GLY A N 1
ATOM 745 C CA . GLY A 1 93 ? 26.598 -17.822 -17.050 1.00 88.31 93 GLY A CA 1
ATOM 746 C C . GLY A 1 93 ? 27.330 -16.494 -16.821 1.00 88.31 93 GLY A C 1
ATOM 747 O O . GLY A 1 93 ? 28.535 -16.426 -17.044 1.00 88.31 93 GLY A O 1
ATOM 748 N N . THR A 1 94 ? 26.646 -15.432 -16.372 1.00 89.12 94 THR A N 1
ATOM 749 C CA . THR A 1 94 ? 27.278 -14.133 -16.088 1.00 89.12 94 THR A CA 1
ATOM 750 C C . THR A 1 94 ? 26.730 -13.479 -14.815 1.00 89.12 94 THR A C 1
ATOM 752 O O . THR A 1 94 ? 25.638 -13.797 -14.357 1.00 89.12 94 THR A O 1
ATOM 755 N N . ASN A 1 95 ? 27.450 -12.478 -14.294 1.00 86.50 95 ASN A N 1
ATOM 756 C CA . ASN A 1 95 ? 26.972 -11.599 -13.214 1.00 86.50 95 ASN A CA 1
ATOM 757 C C . ASN A 1 95 ? 26.143 -10.400 -13.726 1.00 86.50 95 ASN A C 1
ATOM 759 O O . ASN A 1 95 ? 25.934 -9.428 -12.998 1.00 86.50 95 ASN A O 1
ATOM 763 N N . ARG A 1 96 ? 25.727 -10.407 -15.000 1.00 87.06 96 ARG A N 1
ATOM 764 C CA . ARG A 1 96 ? 24.993 -9.301 -15.630 1.00 87.06 96 ARG A CA 1
ATOM 765 C C . ARG A 1 96 ? 23.487 -9.549 -15.579 1.00 87.06 96 ARG A C 1
ATOM 767 O O . ARG A 1 96 ? 23.028 -10.687 -15.569 1.00 87.06 96 ARG A O 1
ATOM 774 N N . PHE A 1 97 ? 22.721 -8.463 -15.606 1.00 84.25 97 PHE A N 1
ATOM 775 C CA . PHE A 1 97 ? 21.263 -8.492 -15.698 1.00 84.25 97 PHE A CA 1
ATOM 776 C C . PHE A 1 97 ? 20.816 -7.856 -17.015 1.00 84.25 97 PHE A C 1
ATOM 778 O O . PHE A 1 97 ? 21.376 -6.839 -17.430 1.00 84.25 97 PHE A O 1
ATOM 785 N N . ARG A 1 98 ? 19.787 -8.421 -17.649 1.00 83.12 98 ARG A N 1
ATOM 786 C CA . ARG A 1 98 ? 19.142 -7.861 -18.846 1.00 83.12 98 ARG A CA 1
ATOM 787 C C . ARG A 1 98 ? 17.672 -7.559 -18.582 1.00 83.12 98 ARG A C 1
ATOM 789 O O . ARG A 1 98 ? 17.084 -8.113 -17.659 1.00 83.12 98 ARG A O 1
ATOM 796 N N . ARG A 1 99 ? 17.084 -6.666 -19.380 1.00 82.44 99 ARG A N 1
ATOM 797 C CA . ARG A 1 99 ? 15.634 -6.432 -19.346 1.00 82.44 99 ARG A CA 1
ATOM 798 C C . ARG A 1 99 ? 14.941 -7.689 -19.850 1.00 82.44 99 ARG A C 1
ATOM 800 O O . ARG A 1 99 ? 15.350 -8.216 -20.884 1.00 82.44 99 ARG A O 1
ATOM 807 N N . ARG A 1 100 ? 13.921 -8.150 -19.136 1.00 78.44 100 ARG A N 1
ATOM 808 C CA . ARG A 1 100 ? 13.064 -9.215 -19.642 1.00 78.44 100 ARG A CA 1
ATOM 809 C C . ARG A 1 100 ? 12.208 -8.641 -20.769 1.00 78.44 100 ARG A C 1
ATOM 811 O O . ARG A 1 100 ? 11.569 -7.604 -20.581 1.00 78.44 100 ARG A O 1
ATOM 818 N N . ALA A 1 101 ? 12.270 -9.264 -21.939 1.00 76.38 101 ALA A N 1
ATOM 819 C CA . ALA A 1 101 ? 11.389 -8.918 -23.047 1.00 76.38 101 ALA A CA 1
ATOM 820 C C . ALA A 1 101 ? 9.945 -9.278 -22.675 1.00 76.38 101 ALA A C 1
ATOM 822 O O . ALA A 1 101 ? 9.737 -10.201 -21.892 1.00 76.38 101 ALA A O 1
ATOM 823 N N . ASP A 1 102 ? 8.967 -8.551 -23.208 1.00 69.44 102 ASP A N 1
ATOM 824 C CA . ASP A 1 102 ? 7.590 -9.040 -23.142 1.00 69.44 102 ASP A CA 1
ATOM 825 C C . ASP A 1 102 ? 7.526 -10.405 -23.840 1.00 69.44 102 ASP A C 1
ATOM 827 O O . ASP A 1 102 ? 8.101 -10.570 -24.923 1.00 69.44 102 ASP A O 1
ATOM 831 N N . ASP A 1 103 ? 6.853 -11.381 -23.224 1.00 61.69 103 ASP A N 1
ATOM 832 C CA . ASP A 1 103 ? 6.506 -12.602 -23.943 1.00 61.69 103 ASP A CA 1
ATOM 833 C C . ASP A 1 103 ? 5.671 -12.177 -25.164 1.00 61.69 103 ASP A C 1
ATOM 835 O O . ASP A 1 103 ? 4.706 -11.415 -25.002 1.00 61.69 103 ASP A O 1
ATOM 839 N N . PRO A 1 104 ? 6.025 -12.597 -26.395 1.00 53.78 104 PRO A N 1
ATOM 840 C CA . PRO A 1 104 ? 5.150 -12.361 -27.531 1.00 53.78 104 PRO A CA 1
ATOM 841 C C . PRO A 1 104 ? 3.776 -12.965 -27.205 1.00 53.78 104 PRO A C 1
ATOM 843 O O . PRO A 1 104 ? 3.726 -14.022 -26.562 1.00 53.78 104 PRO A O 1
ATOM 846 N N . PRO A 1 105 ? 2.663 -12.314 -27.603 1.00 49.91 105 PRO A N 1
ATOM 847 C CA . PRO A 1 105 ? 1.337 -12.880 -27.398 1.00 49.91 105 PRO A CA 1
ATOM 848 C C . PRO A 1 105 ? 1.355 -14.318 -27.914 1.00 49.91 105 PRO A C 1
ATOM 850 O O . PRO A 1 105 ? 1.830 -14.583 -29.019 1.00 49.91 105 PRO A O 1
ATOM 853 N N . SER A 1 106 ? 0.925 -15.246 -27.062 1.00 48.09 106 SER A N 1
ATOM 854 C CA . SER A 1 106 ? 0.880 -16.676 -27.353 1.00 48.09 106 SER A CA 1
ATOM 855 C C . SER A 1 106 ? -0.233 -16.968 -28.367 1.00 48.09 106 SER A C 1
ATOM 857 O O . SER A 1 106 ? -1.204 -17.643 -28.061 1.00 48.09 106 SER A O 1
ATOM 859 N N . ASP A 1 107 ? -0.089 -16.450 -29.584 1.00 47.75 107 ASP A N 1
ATOM 860 C CA . ASP A 1 107 ? -0.883 -16.803 -30.757 1.00 47.75 107 ASP A CA 1
ATOM 861 C C . ASP A 1 107 ? -0.029 -17.696 -31.662 1.00 47.75 107 ASP A C 1
ATOM 863 O O . ASP A 1 107 ? 0.401 -17.296 -32.738 1.00 47.75 107 ASP A O 1
ATOM 867 N N . ALA A 1 108 ? 0.282 -18.906 -31.185 1.00 47.16 108 ALA A N 1
ATOM 868 C CA . ALA A 1 108 ? 0.694 -20.041 -32.022 1.00 47.16 108 ALA A CA 1
ATOM 869 C C . ALA A 1 108 ? 0.700 -21.355 -31.217 1.00 47.16 108 ALA A C 1
ATOM 871 O O . ALA A 1 108 ? 1.666 -22.114 -31.219 1.00 47.16 108 ALA A O 1
ATOM 872 N N . GLN A 1 109 ? -0.397 -21.652 -30.521 1.00 47.09 109 GLN A N 1
ATOM 873 C CA . GLN A 1 109 ? -0.807 -23.042 -30.331 1.00 47.09 109 GLN A CA 1
ATOM 874 C C . GLN A 1 109 ? -2.060 -23.279 -31.171 1.00 47.09 109 GLN A C 1
ATOM 876 O O . GLN A 1 109 ? -3.172 -23.280 -30.661 1.00 47.09 109 GLN A O 1
ATOM 881 N N . SER A 1 110 ? -1.898 -23.460 -32.480 1.00 44.44 110 SER A N 1
ATOM 882 C CA . SER A 1 110 ? -2.831 -24.290 -33.242 1.00 44.44 110 SER A CA 1
ATOM 883 C C . SER A 1 110 ? -2.189 -24.801 -34.533 1.00 44.44 110 SER A C 1
ATOM 885 O O . SER A 1 110 ? -1.712 -24.040 -35.363 1.00 44.44 110 SER A O 1
ATOM 887 N N . ALA A 1 111 ? -2.206 -26.129 -34.644 1.00 46.44 111 ALA A N 1
ATOM 888 C CA . ALA A 1 111 ? -2.176 -26.921 -35.866 1.00 46.44 111 ALA A CA 1
ATOM 889 C C . ALA A 1 111 ? -0.954 -26.807 -36.800 1.00 46.44 111 ALA A C 1
ATOM 891 O O . ALA A 1 111 ? -0.989 -26.131 -37.819 1.00 46.44 111 ALA A O 1
ATOM 892 N N . PHE A 1 112 ? 0.038 -27.670 -36.569 1.00 41.56 112 PHE A N 1
ATOM 893 C CA . PHE A 1 112 ? 0.527 -28.519 -37.662 1.00 41.56 112 PHE A CA 1
ATOM 894 C C . PHE A 1 112 ? 0.615 -29.964 -37.162 1.00 41.56 112 PHE A C 1
ATOM 896 O O . PHE A 1 112 ? 1.628 -30.426 -36.646 1.00 41.56 112 PHE A O 1
ATOM 903 N N . HIS A 1 113 ? -0.524 -30.648 -37.257 1.00 43.47 113 HIS A N 1
ATOM 904 C CA . HIS A 1 113 ? -0.617 -32.100 -37.230 1.00 43.47 113 HIS A CA 1
ATOM 905 C C . HIS A 1 113 ? -0.864 -32.548 -38.678 1.00 43.47 113 HIS A C 1
ATOM 907 O O . HIS A 1 113 ? -1.821 -32.081 -39.292 1.00 43.47 113 HIS A O 1
ATOM 913 N N . GLY A 1 114 ? -0.028 -33.461 -39.181 1.00 36.50 114 GLY A N 1
ATOM 914 C CA . GLY A 1 114 ? -0.222 -34.202 -40.436 1.00 36.50 114 GLY A CA 1
ATOM 915 C C . GLY A 1 114 ? 0.596 -33.661 -41.615 1.00 36.50 114 GLY A C 1
ATOM 916 O O . GLY A 1 114 ? 0.707 -32.456 -41.783 1.00 36.50 114 GLY A O 1
ATOM 917 N N . SER A 1 115 ? 1.223 -34.459 -42.475 1.00 40.44 115 SER A N 1
ATOM 918 C CA . SER A 1 115 ? 1.340 -35.915 -42.593 1.00 40.44 115 SER A CA 1
ATOM 919 C C . SER A 1 115 ? 2.529 -36.219 -43.516 1.00 40.44 115 SER A C 1
ATOM 921 O O . SER A 1 115 ? 2.950 -35.363 -44.290 1.00 40.44 115 SER A O 1
ATOM 923 N N . ALA A 1 116 ? 3.051 -37.439 -43.423 1.00 40.59 116 ALA A N 1
ATOM 924 C CA . ALA A 1 116 ? 3.967 -38.038 -44.391 1.00 40.59 116 ALA A CA 1
ATOM 925 C C . ALA A 1 116 ? 3.297 -38.299 -45.766 1.00 40.59 116 ALA A C 1
ATOM 927 O O . ALA A 1 116 ? 2.074 -38.436 -45.819 1.00 40.59 116 ALA A O 1
ATOM 928 N N . GLY A 1 117 ? 4.123 -38.452 -46.815 1.00 40.34 117 GLY A N 1
ATOM 929 C CA . GLY A 1 117 ? 3.781 -38.834 -48.204 1.00 40.34 117 GLY A CA 1
ATOM 930 C C . GLY A 1 117 ? 4.100 -37.697 -49.187 1.00 40.34 117 GLY A C 1
ATOM 931 O O . GLY A 1 117 ? 3.652 -36.580 -48.953 1.00 40.34 117 GLY A O 1
ATOM 932 N N . ASP A 1 118 ? 4.898 -37.831 -50.247 1.00 37.28 118 ASP A N 1
ATOM 933 C CA . ASP A 1 118 ? 5.476 -38.961 -51.003 1.00 37.28 118 ASP A CA 1
ATOM 934 C C . ASP A 1 118 ? 6.980 -38.722 -51.262 1.00 37.28 118 ASP A C 1
ATOM 936 O O . ASP A 1 118 ? 7.375 -37.536 -51.382 1.00 37.28 118 ASP A O 1
#